Protein AF-X6GDT1-F1 (afdb_monomer_lite)

Structure (mmCIF, N/CA/C/O backbone):
data_AF-X6GDT1-F1
#
_entry.id   AF-X6GDT1-F1
#
loop_
_atom_site.group_PDB
_atom_site.id
_atom_site.type_symbol
_atom_site.label_atom_id
_atom_site.label_alt_id
_atom_site.label_comp_id
_atom_site.label_asym_id
_atom_site.label_entity_id
_atom_site.label_seq_id
_atom_site.pdbx_PDB_ins_code
_atom_site.Cartn_x
_atom_site.Cartn_y
_atom_site.Cartn_z
_atom_site.occupancy
_atom_site.B_iso_or_equiv
_atom_site.auth_seq_id
_atom_site.auth_comp_id
_atom_site.auth_asym_id
_atom_site.auth_atom_id
_atom_site.pdbx_PDB_model_num
ATOM 1 N N . MET A 1 1 ? -23.731 -12.751 -26.021 1.00 40.91 1 MET A N 1
ATOM 2 C CA . MET A 1 1 ? -22.298 -12.623 -25.692 1.00 40.91 1 MET A CA 1
ATOM 3 C C . MET A 1 1 ? -22.247 -11.668 -24.519 1.00 40.91 1 MET A C 1
ATOM 5 O O . MET A 1 1 ? -22.603 -10.515 -24.690 1.00 40.91 1 MET A O 1
ATOM 9 N N . THR A 1 2 ? -22.030 -12.184 -23.314 1.00 41.16 2 THR A N 1
ATOM 10 C CA . THR A 1 2 ? -22.030 -11.396 -22.076 1.00 41.16 2 THR A CA 1
ATOM 11 C C . THR A 1 2 ? -20.883 -10.395 -22.118 1.00 41.16 2 THR A C 1
ATOM 13 O O . THR A 1 2 ? -19.725 -10.805 -22.140 1.00 41.16 2 THR A O 1
ATOM 16 N N . GLU A 1 3 ? -21.222 -9.106 -22.168 1.00 47.09 3 GLU A N 1
ATOM 17 C CA . GLU A 1 3 ? -20.308 -7.995 -21.909 1.00 47.09 3 GLU A CA 1
ATOM 18 C C . GLU A 1 3 ? -19.609 -8.248 -20.571 1.00 47.09 3 GLU A C 1
ATOM 20 O O . GLU A 1 3 ? -20.204 -8.160 -19.498 1.00 47.09 3 GLU A O 1
ATOM 25 N N . THR A 1 4 ? -18.335 -8.627 -20.641 1.00 59.22 4 THR A N 1
ATOM 26 C CA . THR A 1 4 ? -17.410 -8.466 -19.526 1.00 59.22 4 THR A CA 1
ATOM 27 C C . THR A 1 4 ? -17.418 -6.977 -19.208 1.00 59.22 4 THR A C 1
ATOM 29 O O . THR A 1 4 ? -17.091 -6.211 -20.116 1.00 59.22 4 THR A O 1
ATOM 32 N N . PRO A 1 5 ? -17.793 -6.531 -17.995 1.00 52.72 5 PRO A N 1
ATOM 33 C CA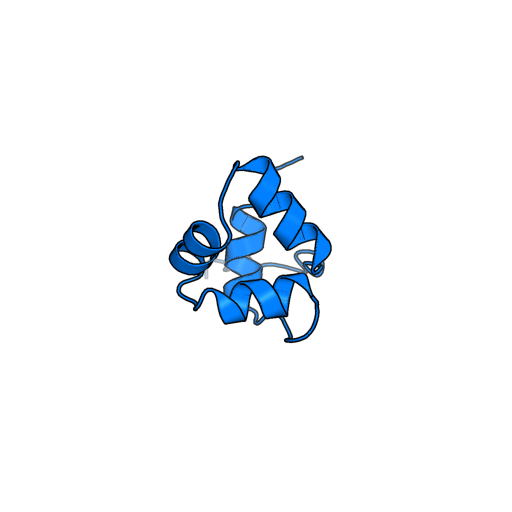 . PRO A 1 5 ? -17.639 -5.133 -17.651 1.00 52.72 5 PRO A CA 1
ATOM 34 C C . PRO A 1 5 ? -16.146 -4.839 -17.724 1.00 52.72 5 PRO A C 1
ATOM 36 O O . PRO A 1 5 ? -15.350 -5.284 -16.889 1.00 52.72 5 PRO A O 1
ATOM 39 N N . ASP A 1 6 ? -15.781 -4.150 -18.800 1.00 46.53 6 ASP A N 1
ATOM 40 C CA . ASP A 1 6 ? -14.579 -3.360 -18.891 1.00 46.53 6 ASP A CA 1
ATOM 41 C C . ASP A 1 6 ? -14.538 -2.565 -17.589 1.00 46.53 6 ASP A C 1
ATOM 43 O O . ASP A 1 6 ? -15.470 -1.827 -17.260 1.00 46.53 6 ASP A O 1
ATOM 47 N N . ILE A 1 7 ? -13.530 -2.837 -16.763 1.00 55.56 7 ILE A N 1
ATOM 48 C CA . ILE A 1 7 ? -13.209 -2.051 -15.574 1.00 55.56 7 ILE A CA 1
ATOM 49 C C . ILE A 1 7 ? -12.720 -0.686 -16.062 1.00 55.56 7 ILE A C 1
ATOM 51 O O . ILE A 1 7 ? -11.541 -0.354 -15.951 1.00 55.56 7 ILE A O 1
ATOM 55 N N . ALA A 1 8 ? -13.649 0.055 -16.658 1.00 46.81 8 ALA A N 1
ATOM 56 C CA . ALA A 1 8 ? -13.487 1.361 -17.230 1.00 46.81 8 ALA A CA 1
ATOM 57 C C . ALA A 1 8 ? -12.875 2.252 -16.155 1.00 46.81 8 ALA A C 1
ATOM 59 O O . ALA A 1 8 ? -13.471 2.507 -15.108 1.00 46.81 8 ALA A O 1
ATOM 60 N N . GLU A 1 9 ? -11.635 2.653 -16.411 1.00 53.47 9 GLU A N 1
ATOM 61 C CA . GLU A 1 9 ? -11.035 3.861 -15.865 1.00 53.47 9 GLU A CA 1
ATOM 62 C C . GLU A 1 9 ? -11.123 4.026 -14.340 1.00 53.47 9 GLU A C 1
ATOM 64 O O . GLU A 1 9 ? -11.319 5.123 -13.822 1.00 53.47 9 GLU A O 1
ATOM 69 N N . ALA A 1 10 ? -10.954 2.941 -13.580 1.00 57.50 10 ALA A N 1
ATOM 70 C CA . ALA A 1 10 ? -10.869 3.043 -12.128 1.00 57.50 10 ALA A CA 1
ATOM 71 C C . ALA A 1 10 ? -9.726 4.013 -11.788 1.00 57.50 10 ALA A C 1
ATOM 73 O O . ALA A 1 10 ? -8.589 3.701 -12.114 1.00 57.50 10 ALA A O 1
ATOM 74 N N . ALA A 1 11 ? -10.013 5.201 -11.239 1.00 65.75 11 ALA A N 1
ATOM 75 C CA . ALA A 1 11 ? -9.076 6.328 -11.108 1.00 65.75 11 ALA A CA 1
ATOM 76 C C . ALA A 1 11 ? -7.644 5.907 -10.707 1.00 65.75 11 ALA A C 1
ATOM 78 O O . ALA A 1 11 ? -7.490 4.966 -9.926 1.00 65.75 11 ALA A O 1
ATOM 79 N N . PRO A 1 12 ? -6.580 6.553 -11.222 1.00 76.00 12 PRO A N 1
ATOM 80 C CA . PRO A 1 12 ? -5.209 6.158 -10.905 1.00 76.00 12 PRO A CA 1
ATOM 81 C C . PRO A 1 12 ? -5.014 6.085 -9.385 1.00 76.00 12 PRO A C 1
ATOM 83 O O . PRO A 1 12 ? -5.218 7.070 -8.680 1.00 76.00 12 PRO A O 1
ATOM 86 N N . ILE A 1 13 ? -4.645 4.902 -8.882 1.00 83.06 13 ILE A N 1
ATOM 87 C CA . ILE A 1 13 ? -4.309 4.725 -7.468 1.00 83.06 13 ILE A CA 1
ATOM 88 C C . ILE A 1 13 ? -3.003 5.470 -7.228 1.00 83.06 13 ILE A C 1
ATOM 90 O O . ILE A 1 13 ? -1.976 5.146 -7.826 1.00 83.06 13 ILE A O 1
ATOM 94 N N . THR A 1 14 ? -3.040 6.473 -6.361 1.00 87.12 14 THR A N 1
ATOM 95 C CA . THR A 1 14 ? -1.840 7.207 -5.972 1.00 87.12 14 THR A CA 1
ATOM 96 C C . THR A 1 14 ? -1.109 6.478 -4.841 1.00 87.12 14 THR A C 1
ATOM 98 O O . THR A 1 14 ? -1.718 5.708 -4.095 1.00 87.12 14 THR A O 1
ATOM 101 N N . PRO A 1 15 ? 0.195 6.730 -4.641 1.00 88.06 15 PRO A N 1
ATOM 102 C CA . PRO A 1 15 ? 0.919 6.224 -3.473 1.00 88.06 15 PRO A CA 1
ATOM 103 C C . PRO A 1 15 ? 0.221 6.554 -2.141 1.00 88.06 15 PRO A C 1
ATOM 105 O O . PRO A 1 15 ? 0.173 5.725 -1.232 1.00 88.06 15 PRO A O 1
ATOM 108 N N . SER A 1 16 ? -0.391 7.738 -2.052 1.00 87.81 16 SER A N 1
ATOM 109 C CA . SER A 1 16 ? -1.165 8.184 -0.891 1.00 87.81 16 SER A CA 1
ATOM 110 C C . SER A 1 16 ? -2.441 7.365 -0.674 1.00 87.81 16 SER A C 1
ATOM 112 O O . SER A 1 16 ? -2.778 7.072 0.474 1.00 87.81 16 SER A O 1
ATOM 114 N N . ASP A 1 17 ? -3.124 6.935 -1.743 1.00 89.06 17 ASP A N 1
ATOM 115 C CA . ASP A 1 17 ? -4.282 6.034 -1.635 1.00 89.06 17 ASP A CA 1
ATOM 116 C C . ASP A 1 17 ? -3.891 4.702 -0.988 1.00 89.06 17 ASP A C 1
ATOM 118 O O . ASP A 1 17 ? -4.637 4.175 -0.168 1.00 89.06 17 ASP A O 1
ATOM 122 N N . ILE A 1 18 ? -2.710 4.164 -1.305 1.00 89.56 18 ILE A N 1
ATOM 123 C CA . ILE A 1 18 ? -2.221 2.903 -0.724 1.00 89.56 18 ILE A CA 1
ATOM 124 C C . ILE A 1 18 ? -2.067 3.039 0.794 1.00 89.56 18 ILE A C 1
ATOM 126 O O . ILE A 1 18 ? -2.511 2.173 1.553 1.00 89.56 18 ILE A O 1
ATOM 130 N N . VAL A 1 19 ? -1.485 4.154 1.243 1.00 90.56 19 VAL A N 1
ATOM 131 C CA . VAL A 1 19 ? -1.341 4.471 2.670 1.00 90.56 19 VAL A CA 1
ATOM 132 C C . VAL A 1 19 ? -2.713 4.630 3.330 1.00 90.56 19 VAL A C 1
ATOM 134 O O . VAL A 1 19 ? -2.927 4.104 4.424 1.00 90.56 19 VAL A O 1
ATOM 137 N N . ALA A 1 20 ? -3.652 5.308 2.666 1.00 90.50 20 ALA A N 1
ATOM 138 C CA . ALA A 1 20 ? -5.014 5.487 3.157 1.00 90.50 20 ALA A CA 1
ATOM 139 C C . ALA A 1 20 ? -5.758 4.149 3.288 1.00 90.50 20 ALA A C 1
ATOM 141 O O . ALA A 1 20 ? -6.317 3.877 4.346 1.00 90.50 20 ALA A O 1
ATOM 142 N N . ILE A 1 21 ? -5.693 3.277 2.276 1.00 89.75 21 ILE A N 1
ATOM 143 C CA . ILE A 1 21 ? -6.269 1.922 2.299 1.00 89.75 21 ILE A CA 1
ATOM 144 C C . ILE A 1 21 ? -5.700 1.121 3.473 1.00 89.75 21 ILE A C 1
ATOM 146 O O . ILE A 1 21 ? -6.440 0.479 4.222 1.00 89.75 21 ILE A O 1
ATOM 150 N N . ARG A 1 22 ? -4.377 1.181 3.661 1.00 90.81 22 ARG A N 1
ATOM 151 C CA . ARG A 1 22 ? -3.695 0.497 4.758 1.00 90.81 22 ARG A CA 1
ATOM 152 C C . ARG A 1 22 ? -4.180 1.004 6.119 1.00 90.81 22 ARG A C 1
ATOM 154 O O . ARG A 1 22 ? -4.487 0.194 6.991 1.00 90.81 22 ARG A O 1
ATOM 161 N N . ASN A 1 23 ? -4.262 2.320 6.302 1.00 90.31 23 ASN A N 1
ATOM 162 C CA . ASN A 1 23 ? -4.701 2.931 7.557 1.00 90.31 23 ASN A CA 1
ATOM 163 C C . ASN A 1 23 ? -6.195 2.688 7.831 1.00 90.31 23 ASN A C 1
ATOM 165 O O . ASN A 1 23 ? -6.544 2.349 8.957 1.00 90.31 23 ASN A O 1
ATOM 169 N N . ALA A 1 24 ? -7.059 2.772 6.814 1.00 89.62 24 ALA A N 1
ATOM 170 C CA . ALA A 1 24 ? -8.498 2.517 6.930 1.00 89.62 24 ALA A CA 1
ATOM 171 C C . ALA A 1 24 ? -8.809 1.096 7.425 1.00 89.62 24 ALA A C 1
ATOM 173 O O . ALA A 1 24 ? -9.795 0.871 8.119 1.00 89.62 24 ALA A O 1
ATOM 174 N N . ARG A 1 25 ? -7.941 0.134 7.098 1.00 87.69 25 ARG A N 1
ATOM 175 C CA . ARG A 1 25 ? -8.051 -1.265 7.537 1.00 87.69 25 ARG A CA 1
ATOM 176 C C . ARG A 1 25 ? -7.218 -1.587 8.778 1.00 87.69 25 ARG A C 1
ATOM 178 O O . ARG A 1 25 ? -7.188 -2.738 9.204 1.00 87.69 25 ARG A O 1
ATOM 185 N N . ASN A 1 26 ? -6.518 -0.597 9.334 1.00 90.62 26 ASN A N 1
ATOM 186 C CA . ASN A 1 26 ? -5.541 -0.770 10.408 1.00 90.62 26 ASN A CA 1
ATOM 187 C C . ASN A 1 26 ? -4.491 -1.863 10.101 1.00 90.62 26 ASN A C 1
ATOM 189 O O . ASN A 1 26 ? -4.106 -2.666 10.952 1.00 90.62 26 ASN A O 1
ATOM 193 N N . TRP A 1 27 ? -4.050 -1.937 8.844 1.00 91.88 27 TRP A N 1
ATOM 194 C CA . TRP A 1 27 ? -3.096 -2.937 8.377 1.00 91.88 27 TRP A CA 1
ATOM 195 C C . TRP A 1 27 ? -1.647 -2.467 8.527 1.00 91.88 27 TRP A C 1
ATOM 197 O O . TRP A 1 27 ? -1.300 -1.294 8.359 1.00 91.88 27 TRP A O 1
ATOM 207 N N . LYS A 1 28 ? -0.747 -3.420 8.780 1.00 91.69 28 LYS A N 1
ATOM 208 C CA . LYS A 1 28 ? 0.690 -3.211 8.568 1.00 91.69 28 LYS A CA 1
ATOM 209 C C . LYS A 1 28 ? 1.009 -3.409 7.085 1.00 91.69 28 LYS A C 1
ATOM 211 O O . LYS A 1 28 ? 0.280 -4.089 6.366 1.00 91.69 28 LYS A O 1
ATOM 216 N N . ARG A 1 29 ? 2.135 -2.861 6.622 1.00 91.19 29 ARG A N 1
ATOM 217 C CA . ARG A 1 29 ? 2.609 -3.066 5.238 1.00 91.19 29 ARG A CA 1
ATOM 218 C C . ARG A 1 29 ? 2.737 -4.546 4.883 1.00 91.19 29 ARG A C 1
ATOM 220 O O . ARG A 1 29 ? 2.407 -4.916 3.769 1.00 91.19 29 ARG A O 1
ATOM 227 N N . SER A 1 30 ? 3.152 -5.389 5.830 1.00 92.75 30 SER A N 1
ATOM 228 C CA . SER A 1 30 ? 3.260 -6.841 5.646 1.00 92.75 30 SER A CA 1
ATOM 229 C C . SER A 1 30 ? 1.912 -7.501 5.338 1.00 92.75 30 SER A C 1
ATOM 231 O O . SER A 1 30 ? 1.853 -8.394 4.504 1.00 92.75 30 SER A O 1
ATOM 233 N N . ASN A 1 31 ? 0.823 -7.037 5.960 1.00 92.31 31 ASN A N 1
ATOM 234 C CA . ASN A 1 31 ? -0.528 -7.525 5.672 1.00 92.31 31 ASN A CA 1
ATOM 235 C C . ASN A 1 31 ? -0.969 -7.120 4.264 1.00 92.31 31 ASN A C 1
ATOM 237 O O . ASN A 1 31 ? -1.504 -7.940 3.526 1.00 92.31 31 ASN A O 1
ATOM 241 N N . LEU A 1 32 ? -0.707 -5.867 3.881 1.00 90.94 32 LEU A N 1
ATOM 242 C CA . LEU A 1 32 ? -1.012 -5.389 2.535 1.00 90.94 32 LEU A CA 1
ATOM 243 C C . LEU A 1 32 ? -0.178 -6.128 1.477 1.00 90.94 32 LEU A C 1
ATOM 245 O O . LEU A 1 32 ? -0.700 -6.487 0.431 1.00 90.94 32 LEU A O 1
ATOM 249 N N . ALA A 1 33 ? 1.089 -6.407 1.778 1.00 92.31 33 ALA A N 1
ATOM 250 C CA . ALA A 1 33 ? 1.986 -7.178 0.925 1.00 92.31 33 ALA A CA 1
ATOM 251 C C . ALA A 1 33 ? 1.459 -8.605 0.712 1.00 92.31 33 ALA A C 1
ATOM 253 O O . ALA A 1 33 ? 1.348 -9.050 -0.426 1.00 92.31 33 ALA A O 1
ATOM 254 N N . ALA A 1 34 ? 1.035 -9.274 1.790 1.00 92.75 34 ALA A N 1
ATOM 255 C CA . ALA A 1 34 ? 0.420 -10.596 1.718 1.00 92.75 34 ALA A CA 1
ATOM 256 C C . ALA A 1 34 ? -0.870 -10.597 0.880 1.00 92.75 34 ALA A C 1
ATOM 258 O O . ALA A 1 34 ? -1.060 -11.493 0.065 1.00 92.75 34 ALA A O 1
ATOM 259 N N . TYR A 1 35 ? -1.726 -9.579 1.029 1.00 90.00 35 TYR A N 1
ATOM 260 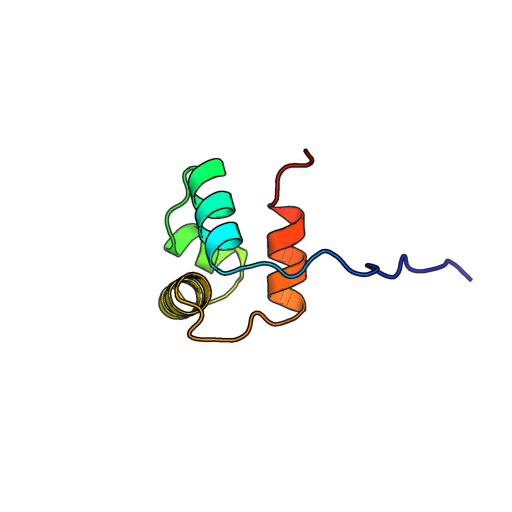C CA . TYR A 1 35 ? -2.952 -9.452 0.233 1.00 90.00 35 TYR A CA 1
ATOM 261 C C . TYR A 1 35 ? -2.668 -9.216 -1.255 1.00 90.00 35 TYR A C 1
ATOM 263 O O . TYR A 1 35 ? -3.318 -9.794 -2.120 1.00 90.00 35 TYR A O 1
ATOM 271 N N . LEU A 1 36 ? -1.681 -8.373 -1.555 1.00 88.88 36 LEU A N 1
ATOM 272 C CA . LEU A 1 36 ? -1.258 -8.072 -2.920 1.00 88.88 36 LEU A CA 1
ATOM 273 C C . LEU A 1 36 ? -0.411 -9.190 -3.548 1.00 88.88 36 LEU A C 1
ATOM 275 O O . LEU A 1 36 ? -0.094 -9.103 -4.730 1.00 88.88 36 LEU A O 1
ATOM 279 N N . GLY A 1 37 ? -0.017 -10.209 -2.777 1.00 90.81 37 GLY A N 1
ATOM 280 C CA . GLY A 1 37 ? 0.886 -11.266 -3.234 1.00 90.81 37 GLY A CA 1
ATOM 281 C C . GLY A 1 37 ? 2.299 -10.763 -3.546 1.00 90.81 37 GLY A C 1
ATOM 282 O O . GLY A 1 37 ? 2.993 -11.348 -4.373 1.00 90.81 37 GLY A O 1
ATOM 283 N N . CYS A 1 38 ? 2.730 -9.666 -2.919 1.00 90.25 38 CYS A N 1
ATOM 284 C CA . CYS A 1 38 ? 4.022 -9.040 -3.173 1.00 90.25 38 CYS A CA 1
ATOM 285 C C . CYS A 1 38 ? 4.869 -8.927 -1.896 1.00 90.25 38 CYS A C 1
ATOM 287 O O . CYS A 1 38 ? 4.427 -9.227 -0.789 1.00 90.25 38 CYS A O 1
ATOM 289 N N . ASN A 1 39 ? 6.125 -8.502 -2.043 1.00 92.38 39 ASN A N 1
ATOM 290 C CA . ASN A 1 39 ? 7.031 -8.336 -0.909 1.00 92.38 39 ASN A CA 1
ATOM 291 C C . ASN A 1 39 ? 6.785 -7.021 -0.159 1.00 92.38 39 ASN A C 1
ATOM 293 O O . ASN A 1 39 ? 6.389 -6.012 -0.745 1.00 92.38 39 ASN A O 1
ATOM 297 N N . TYR A 1 40 ? 7.139 -6.994 1.131 1.00 91.56 40 TYR A N 1
ATOM 298 C CA . TYR A 1 40 ? 7.095 -5.783 1.965 1.00 91.56 40 TYR A CA 1
ATOM 299 C C . TYR A 1 40 ? 7.779 -4.583 1.288 1.00 91.56 40 TYR A C 1
ATOM 301 O O . TYR A 1 40 ? 7.230 -3.482 1.240 1.00 91.56 40 TYR A O 1
ATOM 309 N N . THR A 1 41 ? 8.965 -4.805 0.715 1.00 92.75 41 THR A N 1
ATOM 310 C CA . THR A 1 41 ? 9.736 -3.769 0.015 1.00 92.75 41 THR A CA 1
ATOM 311 C C . THR A 1 41 ? 8.999 -3.240 -1.212 1.00 92.75 41 THR A C 1
ATOM 313 O O . THR A 1 41 ? 9.112 -2.057 -1.524 1.00 92.75 41 THR A O 1
ATOM 316 N N . THR A 1 42 ? 8.221 -4.083 -1.894 1.00 91.25 42 THR A N 1
ATOM 317 C CA . THR A 1 42 ? 7.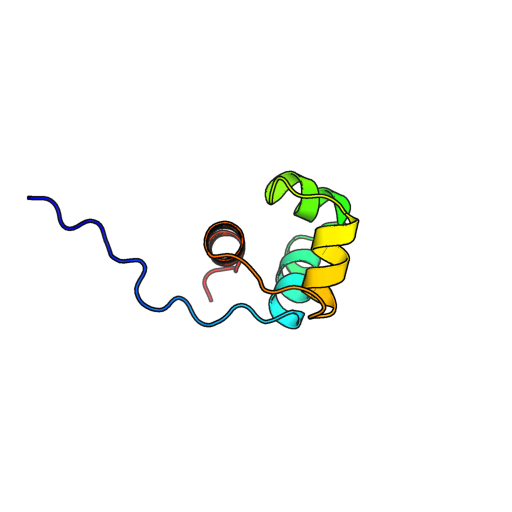394 -3.676 -3.035 1.00 91.25 42 THR A CA 1
ATOM 318 C C . THR A 1 42 ? 6.295 -2.722 -2.582 1.00 91.25 42 THR A C 1
ATOM 320 O O . THR A 1 42 ? 6.166 -1.648 -3.160 1.00 91.25 42 THR A O 1
ATOM 323 N N . VAL A 1 43 ? 5.589 -3.042 -1.493 1.00 91.56 43 VAL A N 1
ATOM 324 C CA . VAL A 1 43 ? 4.583 -2.140 -0.903 1.00 91.56 43 VAL A CA 1
ATOM 325 C C . VAL A 1 43 ? 5.207 -0.814 -0.483 1.00 91.56 43 VAL A C 1
ATOM 327 O O . VAL A 1 43 ? 4.679 0.243 -0.811 1.00 91.56 43 VAL A O 1
ATOM 330 N N . TRP A 1 44 ? 6.366 -0.847 0.180 1.00 93.06 44 TRP A N 1
ATOM 331 C CA . TRP A 1 44 ? 7.077 0.376 0.555 1.00 93.06 44 TRP A CA 1
ATOM 332 C C . TRP A 1 44 ? 7.456 1.222 -0.672 1.00 93.06 44 TRP A C 1
ATOM 334 O O . TRP A 1 44 ? 7.276 2.438 -0.657 1.00 93.06 44 TRP A O 1
ATOM 344 N N . ARG A 1 45 ? 7.931 0.601 -1.761 1.00 93.00 45 ARG A N 1
ATOM 345 C CA . ARG A 1 45 ? 8.235 1.307 -3.017 1.00 93.00 45 ARG A CA 1
ATOM 346 C C . ARG A 1 45 ? 6.982 1.908 -3.647 1.00 93.00 45 ARG A C 1
ATOM 348 O O . ARG A 1 45 ? 7.060 3.033 -4.130 1.00 93.00 45 ARG A O 1
ATOM 355 N N . MET A 1 46 ? 5.853 1.200 -3.624 1.00 90.25 46 MET A N 1
ATOM 356 C CA . MET A 1 46 ? 4.574 1.700 -4.137 1.00 90.25 46 MET A CA 1
ATOM 357 C C . MET A 1 46 ? 4.078 2.904 -3.324 1.00 90.25 46 MET A C 1
ATOM 359 O O . MET A 1 46 ? 3.755 3.929 -3.913 1.00 90.25 46 MET A O 1
ATOM 363 N N . GLU A 1 47 ? 4.110 2.831 -1.987 1.00 90.25 47 GLU A N 1
ATOM 364 C CA . GLU A 1 47 ? 3.741 3.945 -1.090 1.00 90.25 47 GLU A CA 1
ATOM 365 C C . GLU A 1 47 ? 4.653 5.178 -1.252 1.00 90.25 47 GLU A C 1
ATOM 367 O O . GLU A 1 47 ? 4.227 6.296 -0.985 1.00 90.25 47 GLU A O 1
ATOM 372 N N . ASN A 1 48 ? 5.901 4.995 -1.695 1.00 91.19 48 ASN A N 1
ATOM 373 C CA . ASN A 1 48 ? 6.850 6.087 -1.950 1.00 91.19 48 ASN A CA 1
ATOM 374 C C . ASN A 1 48 ? 6.908 6.515 -3.430 1.00 91.19 48 ASN A C 1
ATOM 376 O O . ASN A 1 48 ? 7.768 7.316 -3.794 1.00 91.19 48 ASN A O 1
ATOM 380 N N . GLY A 1 49 ? 6.066 5.951 -4.306 1.00 87.69 49 GLY A N 1
ATOM 381 C CA . GLY A 1 49 ? 6.077 6.254 -5.743 1.00 87.69 49 GLY A CA 1
ATOM 382 C C . GLY A 1 49 ? 7.366 5.846 -6.472 1.00 87.69 49 GLY A C 1
ATOM 383 O O . GLY A 1 49 ? 7.685 6.387 -7.525 1.00 87.69 49 GLY A O 1
ATOM 384 N N . LYS A 1 50 ? 8.140 4.907 -5.915 1.00 89.81 50 LYS A N 1
ATOM 385 C CA . LYS A 1 50 ? 9.402 4.405 -6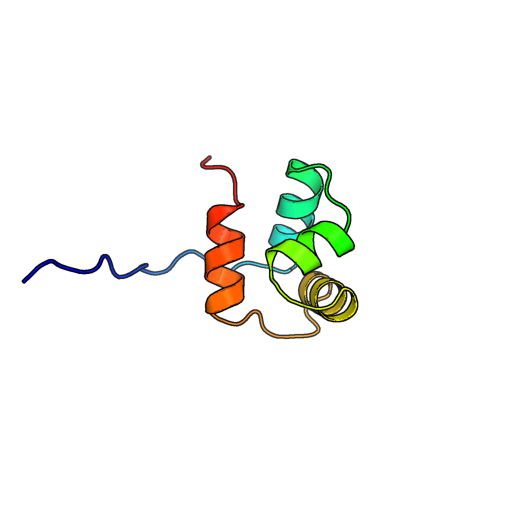.490 1.00 89.81 50 LYS A CA 1
ATOM 386 C C . LYS A 1 50 ? 9.193 3.325 -7.553 1.00 89.81 50 LYS A C 1
ATOM 388 O O . LYS A 1 50 ? 10.146 2.956 -8.231 1.00 89.81 50 LYS A O 1
ATOM 393 N N . ILE A 1 51 ? 7.984 2.780 -7.659 1.00 88.19 51 ILE A N 1
ATOM 394 C CA . ILE A 1 51 ? 7.604 1.780 -8.658 1.00 88.19 51 ILE A CA 1
ATOM 395 C C . ILE A 1 51 ? 6.198 2.083 -9.172 1.00 88.19 51 ILE A C 1
ATOM 397 O O . ILE A 1 51 ? 5.345 2.545 -8.412 1.00 88.19 51 ILE A O 1
ATOM 401 N N . ALA A 1 52 ? 5.966 1.809 -10.454 1.00 81.81 52 ALA A N 1
ATOM 402 C CA . ALA A 1 52 ? 4.635 1.867 -11.037 1.00 81.81 52 ALA A CA 1
ATOM 403 C C . ALA A 1 52 ? 3.738 0.763 -10.453 1.00 81.81 52 ALA A C 1
ATOM 405 O O . ALA A 1 52 ? 4.182 -0.359 -10.198 1.00 81.81 52 ALA A O 1
ATOM 406 N N . ILE A 1 53 ? 2.465 1.089 -10.242 1.00 83.88 53 ILE A N 1
ATOM 407 C CA . ILE A 1 53 ? 1.463 0.136 -9.767 1.00 83.88 53 ILE A CA 1
ATOM 408 C C . ILE A 1 53 ? 0.894 -0.568 -10.995 1.00 83.88 53 ILE A C 1
ATOM 410 O O . ILE A 1 53 ? 0.182 0.039 -11.793 1.00 83.88 53 ILE A O 1
ATOM 414 N N . ASP A 1 54 ? 1.235 -1.844 -11.143 1.00 84.19 54 ASP A N 1
ATOM 415 C CA . ASP A 1 5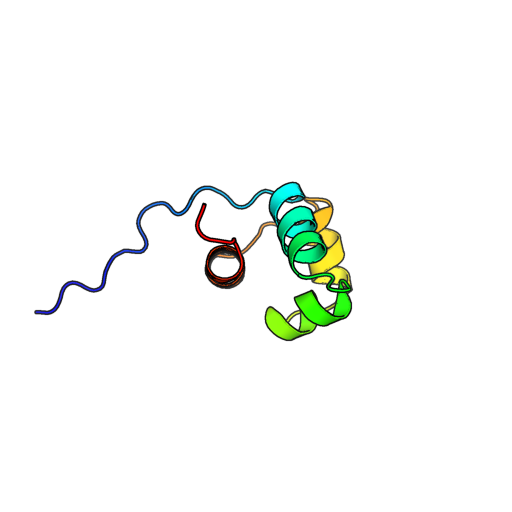4 ? 0.741 -2.668 -12.244 1.00 84.19 54 ASP A CA 1
ATOM 416 C C . ASP A 1 54 ? -0.787 -2.883 -12.173 1.00 84.19 54 ASP A C 1
ATOM 418 O O . ASP A 1 54 ? -1.394 -2.786 -11.100 1.00 84.19 54 ASP A O 1
ATOM 422 N N . GLY A 1 55 ? -1.411 -3.203 -13.312 1.00 82.31 55 GLY A N 1
ATOM 423 C CA . GLY A 1 55 ? -2.860 -3.377 -13.443 1.00 82.31 55 GLY A CA 1
ATOM 424 C C . GLY A 1 55 ? -3.462 -4.391 -12.464 1.00 82.31 55 GLY A C 1
ATOM 425 O O . GLY A 1 55 ? -4.537 -4.137 -11.913 1.00 82.31 55 GLY A O 1
ATOM 426 N N . ALA A 1 56 ? -2.761 -5.492 -12.171 1.00 85.62 56 ALA A N 1
ATOM 427 C CA . ALA A 1 56 ? -3.231 -6.483 -11.199 1.00 85.62 56 ALA A CA 1
ATOM 428 C C . ALA A 1 56 ? -3.296 -5.903 -9.773 1.00 85.62 56 ALA A C 1
ATOM 430 O O . ALA A 1 56 ? -4.323 -6.000 -9.095 1.00 85.62 56 ALA A O 1
ATOM 431 N N . HIS A 1 57 ? -2.228 -5.224 -9.342 1.00 87.06 57 HIS A N 1
ATOM 432 C CA . HIS A 1 57 ? -2.167 -4.567 -8.034 1.00 87.06 57 HIS A CA 1
ATOM 433 C C . HIS A 1 57 ? -3.195 -3.441 -7.927 1.00 87.06 57 HIS A C 1
ATOM 435 O O . HIS A 1 57 ? -3.869 -3.317 -6.907 1.00 87.06 57 HIS A O 1
ATOM 441 N N . ARG A 1 58 ? -3.360 -2.646 -8.991 1.00 87.19 58 ARG A N 1
ATOM 442 C CA . ARG A 1 58 ? -4.358 -1.572 -9.057 1.00 87.19 58 ARG A CA 1
ATOM 443 C C . ARG A 1 58 ? -5.766 -2.125 -8.852 1.00 87.19 58 ARG A C 1
ATOM 445 O O . ARG A 1 58 ? -6.506 -1.593 -8.031 1.00 87.19 58 ARG A O 1
ATOM 452 N N . ARG A 1 59 ? -6.121 -3.221 -9.529 1.00 86.12 59 ARG A N 1
ATOM 453 C CA . ARG A 1 59 ? -7.437 -3.864 -9.393 1.00 86.12 59 ARG A CA 1
ATOM 454 C C . ARG A 1 59 ? -7.710 -4.319 -7.957 1.00 86.12 59 ARG A C 1
ATOM 456 O O . ARG A 1 59 ? -8.788 -4.047 -7.434 1.00 86.12 59 ARG A O 1
ATOM 463 N N . LEU A 1 60 ? -6.729 -4.945 -7.307 1.00 88.19 60 LEU A N 1
ATOM 464 C CA . LEU A 1 60 ? -6.825 -5.356 -5.901 1.00 88.19 60 LEU A CA 1
ATOM 465 C C . LEU A 1 60 ? -6.958 -4.153 -4.955 1.00 88.19 60 LEU A C 1
ATOM 467 O O . LEU A 1 60 ? -7.786 -4.160 -4.050 1.00 88.19 60 LEU A O 1
ATOM 471 N N . LEU A 1 61 ? -6.191 -3.085 -5.180 1.00 87.94 61 LEU A N 1
ATOM 472 C CA . LEU A 1 61 ? -6.271 -1.858 -4.379 1.00 87.94 61 LEU A CA 1
ATOM 473 C C . LEU A 1 61 ? -7.633 -1.163 -4.524 1.00 87.94 61 LEU A C 1
ATOM 475 O O . LEU A 1 61 ? -8.169 -0.676 -3.531 1.00 87.94 61 LEU A O 1
ATOM 479 N N . HIS A 1 62 ? -8.241 -1.179 -5.714 1.00 86.69 62 HIS A N 1
ATOM 480 C CA . HIS A 1 62 ? -9.603 -0.672 -5.907 1.00 86.69 62 HIS A CA 1
ATOM 481 C C . HIS A 1 62 ? -10.656 -1.472 -5.141 1.00 86.69 62 HIS A C 1
ATOM 483 O O . HIS A 1 62 ? -11.559 -0.866 -4.579 1.00 86.69 62 HIS A O 1
ATOM 489 N N . GLN A 1 63 ? -10.526 -2.799 -5.057 1.00 85.25 63 GLN A N 1
ATOM 490 C CA . GLN A 1 63 ? -11.428 -3.625 -4.239 1.00 85.25 63 GLN A CA 1
ATOM 491 C C . GLN A 1 63 ? -11.320 -3.306 -2.742 1.00 85.25 63 GLN A C 1
ATOM 493 O O . GLN A 1 63 ? -12.268 -3.504 -1.985 1.00 85.25 63 GLN A O 1
ATOM 498 N N . LEU A 1 64 ? -10.152 -2.836 -2.297 1.00 84.50 64 LEU A N 1
ATOM 499 C CA . LEU A 1 64 ? -9.923 -2.478 -0.903 1.00 84.50 64 LEU A CA 1
ATOM 500 C C . LEU A 1 64 ? -10.392 -1.066 -0.551 1.00 84.50 64 LEU A C 1
ATOM 502 O O . LEU A 1 64 ? -10.589 -0.804 0.642 1.00 84.50 64 LEU A O 1
ATOM 506 N N . LYS A 1 65 ? -10.530 -0.180 -1.545 1.00 79.75 65 LYS A N 1
ATOM 507 C CA . LYS A 1 65 ? -10.995 1.193 -1.356 1.00 79.75 65 LYS A CA 1
ATOM 508 C C . LYS A 1 65 ? -12.455 1.117 -0.881 1.00 79.75 65 LYS A C 1
ATOM 510 O O . LYS A 1 65 ? -13.265 0.504 -1.574 1.00 79.75 65 LYS A O 1
ATOM 515 N N . PRO A 1 66 ? -12.796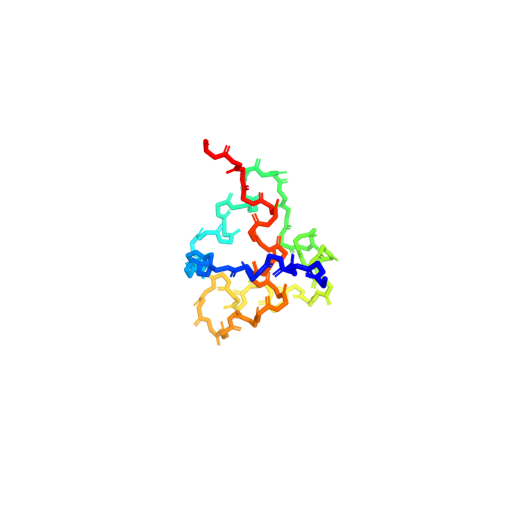 1.637 0.313 1.00 63.03 66 PRO A N 1
ATOM 516 C CA . PRO A 1 66 ? -14.182 1.627 0.761 1.00 63.03 66 PRO A CA 1
ATOM 517 C C . PRO A 1 66 ? -15.024 2.365 -0.283 1.00 63.03 66 PRO A C 1
ATOM 519 O O . PRO A 1 66 ? -14.609 3.425 -0.758 1.00 63.03 66 PRO A O 1
ATOM 522 N N . ALA A 1 67 ? -16.157 1.775 -0.675 1.00 54.22 67 ALA A N 1
ATOM 523 C CA . ALA A 1 67 ? -17.155 2.492 -1.454 1.00 54.22 67 ALA A CA 1
ATOM 524 C C . ALA A 1 67 ? -17.535 3.732 -0.637 1.00 54.22 67 ALA A C 1
ATOM 526 O O . ALA A 1 67 ? -17.933 3.595 0.522 1.00 54.22 67 ALA A O 1
ATOM 527 N N . ALA A 1 68 ? -17.260 4.908 -1.200 1.00 42.75 68 ALA A N 1
ATOM 528 C CA . ALA A 1 68 ? -17.687 6.176 -0.626 1.00 42.75 68 ALA A CA 1
ATOM 529 C C . ALA A 1 68 ? -19.217 6.249 -0.603 1.00 42.75 68 ALA A C 1
ATOM 531 O O . ALA A 1 68 ? -19.834 5.719 -1.557 1.00 42.75 68 ALA A O 1
#

Radius of gyration: 12.63 Å; chains: 1; bounding box: 32×21×36 Å

Secondary structure (DSSP, 8-state):
-------TT--PPPHHHHHHHHHHTT--HHHHHHHHTS-HHHHHHHHTTSS---HHHHHHHHHHSPP-

Sequence (68 aa):
MTETPDIAEAAPITPSDIVAIRNARNWKRSNLAAYLGCNYTTVWRMENGKIAIDGAHRRLLHQLKPAA

Foldseek 3Di:
DDPPPPPPCPDQCALVLLVVLCVVVVHDLCVLCVQLVHDSVVNVCRNVVVDGQDPSNRVSSSVSRPDD

pLDDT: mean 81.12, std 15.6, range [40.91, 93.06]

=== Feature glossary ===
Legend for the data blocks above and below:

— What the protein is —

Sequence gives the chain of amino acids in standard one-letter code (A=alanine, C=cysteine, …, Y=tyrosine), read N→C. It is the only feature that is directly encoded by the gene; all structural features are derived from the folded form of this sequence.

The annotation block draws on four external resources. InterPro: which protein families and domains the sequence belongs to. GO: standardized terms for what the protein does, what process it participates in, and where in the cell it acts. CATH: which structural fold it has in the CATH hierarchy. Organism: the species of origin.

— Where its atoms are —

Atomic coordinates in PDBx/mmCIF format — the same representation the Protein Data Bank distributes. Each line of the _atom_site loop places one backbone atom in Cartesian space (units: ångströms, origin: arbitrary).

Six rendered views show the 3D structure from the faces of a cube — i.e. along ±x, ±y, ±z. Rendering representation is drawn randomly per protein from cartoon (secondary-structure ribbons), sticks (backbone bonds), or molecular surface; coloring is either N→C rainbow (blue at the N-terminus through red at the C-terminus) or one color per chain.

— Local backbone conformation —

DSSP 8-state secondary structure assigns each residue one of H (α-helix), G (3₁₀-helix), I (π-helix), E (extended β-strand), B (isolated β-bridge), T (hydrogen-bonded turn), S (bend), or '-' (coil). The assignment is computed from backbone hydrogen-bond geometry via the Kabsch–Sander algorithm.

P-SEA three-state annotation labels each residue as helix, strand, or coil based purely on the geometry of the Cα trace. It serves as a fallback when the full backbone (and thus DSSP) is unavailable.

φ (phi) and ψ (psi) are the two rotatable backbone dihedrals per residue: φ is the C(i-1)–N–Cα–C torsion, ψ is the N–Cα–C–N(i+1) torsion, both in degrees on (−180°, 180°]. α-helical residues cluster near (−60°, −45°); β-strand residues near (−120°, +130°). A Ramachandran plot is simply a scatter of (φ, ψ) for every residue.

— Global shape and packing —

Radius of gyration (Rg) is the root-mean-square distance of Cα atoms from their centroid — a single number for overall size and compactness. A globular domain of N residues has Rg ≈ 2.2·N^0.38 Å; an extended or disordered chain has a much larger Rg. The Cα contact count is the number of residue pairs whose Cα atoms are within 8 Å and are more than four positions apart in sequence — a standard proxy for tertiary packing density. The bounding box is the smallest axis-aligned box enclosing all Cα atoms.

Accessible surface area quantifies burial. A residue with SASA near zero is packed into the hydrophobic core; one with SASA >100 Å² sits on the surface. Computed here via the Shrake–Rupley numerical algorithm with a 1.4 Å probe.

The contact map is a binary N×N matrix image: pixel (i, j) is dark where Cα_i and Cα_j are within 8 Å and |i−j|>4. Because the |i−j|>4 filter removes local helical contacts, off-diagonal stripes parallel to the main diagonal indicate parallel β-sheets; stripes perpendicular to it indicate antiparallel β-sheets. The Ramachandran plot scatters every residue's (φ, ψ) pair against the sterically allowed regions. The PAE heatmap renders the predicted-aligned-error matrix.

— Structural neighborhood —

A 3Di character summarizes, for each residue, the relative orientation of the Cα frame of its nearest spatial neighbor. Because it encodes fold topology rather than chemistry, 3Di alignments detect remote structural similarity that sequence alignment misses.

Structural nearest neighbors (via Foldseek easy-search vs the PDB). Reported per hit: target PDB id, E-value, and alignment TM-score. A TM-score above ~0.5 is the conventional threshold for 'same fold'.

— Confidence and disorder —

For AlphaFold models, the B-factor field carries pLDDT — the model's own estimate of local accuracy on a 0–100 scale. Regions with pLDDT<50 should be treated as essentially unmodeled; they often correspond to intrinsically disordered segments.

B-factor (Debye–Waller factor) reflects atomic displacement in the crystal lattice. It is an experimental observable (units Å²), not a prediction; low values mean the atom is pinned down, high values mean it moves or is heterogeneous across the crystal.

Predicted Aligned Error (PAE) is an AlphaFold confidence matrix: entry (i, j) is the expected error in the position of residue j, in ångströms, when the prediction is superimposed on the true structure at residue i. Low PAE within a block of residues means that block is internally rigid and well-predicted; high PAE between two blocks means their relative placement is uncertain even if each block individually is confident.